Protein AF-A0A533X9R2-F1 (afdb_monomer_lite)

Secondary structure (DSSP, 8-state):
--HHHHHHHHHHHHHHHHHHH-S-SHHHHHHHHHS---HHHHHHHHHHHHHHHHTHHHHHHHHHHH-TT--GGGS-HHHHHH-

Radius of gyration: 13.74 Å; chains: 1; bounding box: 33×19×39 Å

Foldseek 3Di:
DPQPVVLLVLLLVVQLVCVVVPDDDPVVVVSCVVPPDDPVSVVSSCVVNVVCVVCVVVLLVVVCVVDPPDRPVPDPSSRSSVD

Sequence (83 aa):
MGNRRQSRERALQILFQWDIHGKAGEWLEDFWIQHPLSAEVRLFVERLVDGVIAHRAELDELIGAHATNWKISRMPIVDRNII

Structure (mmCIF, N/CA/C/O backbone):
data_AF-A0A533X9R2-F1
#
_entry.id   AF-A0A533X9R2-F1
#
loop_
_atom_site.group_PDB
_atom_site.id
_atom_site.type_symbol
_atom_site.label_atom_id
_atom_site.label_alt_id
_atom_site.label_comp_id
_atom_site.label_asym_id
_atom_site.label_entity_id
_atom_site.label_seq_id
_atom_site.pdbx_PDB_ins_code
_atom_site.Cartn_x
_atom_site.Cartn_y
_atom_site.Cartn_z
_atom_site.occupancy
_atom_site.B_iso_or_equiv
_atom_site.auth_seq_id
_atom_site.auth_comp_id
_atom_site.auth_asym_id
_atom_site.auth_atom_id
_atom_site.pdbx_PDB_model_num
ATOM 1 N N . MET A 1 1 ? 22.971 -1.504 -3.270 1.00 43.88 1 MET A N 1
ATOM 2 C CA . MET A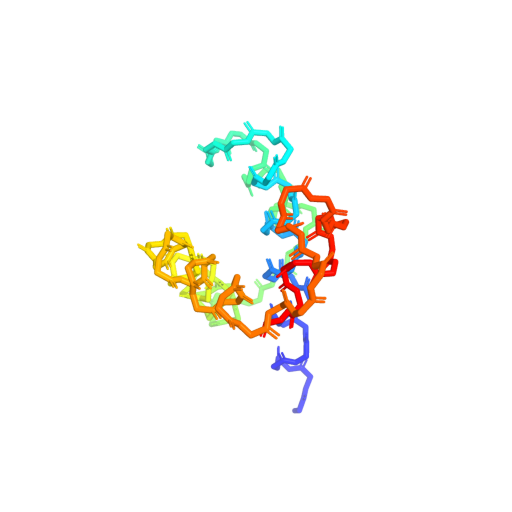 1 1 ? 22.252 -1.140 -2.022 1.00 43.88 1 MET A CA 1
ATOM 3 C C . MET A 1 1 ? 21.057 -0.184 -2.200 1.00 43.88 1 MET A C 1
ATOM 5 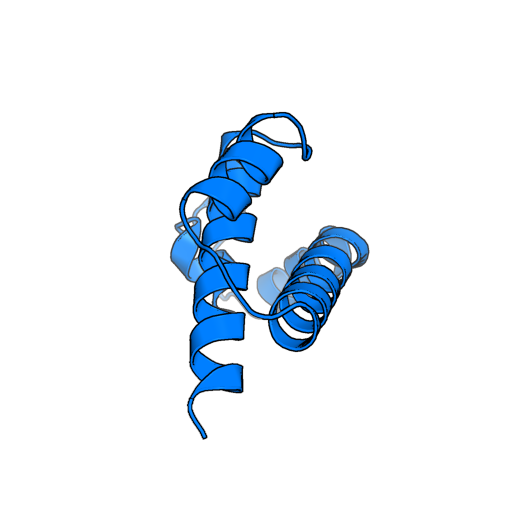O O . MET A 1 1 ? 20.280 -0.085 -1.261 1.00 43.88 1 MET A O 1
ATOM 9 N N . GLY A 1 2 ? 20.846 0.478 -3.353 1.00 55.78 2 GLY A N 1
ATOM 10 C CA . GLY A 1 2 ? 19.736 1.440 -3.544 1.00 55.78 2 GLY A CA 1
ATOM 11 C C . GLY A 1 2 ? 18.338 0.853 -3.829 1.00 55.78 2 GLY A C 1
ATOM 12 O O . GLY A 1 2 ? 17.346 1.522 -3.562 1.00 55.78 2 GLY A O 1
ATOM 13 N N . ASN A 1 3 ? 18.238 -0.403 -4.291 1.00 75.50 3 ASN A N 1
ATOM 14 C CA . ASN A 1 3 ? 16.968 -0.970 -4.778 1.00 75.50 3 ASN A CA 1
ATOM 15 C C . ASN A 1 3 ? 15.893 -1.153 -3.704 1.00 75.50 3 ASN A C 1
ATOM 17 O O . ASN A 1 3 ? 14.757 -0.749 -3.901 1.00 75.50 3 ASN A O 1
ATOM 21 N N . ARG A 1 4 ? 16.227 -1.730 -2.542 1.00 84.19 4 ARG A N 1
ATOM 22 C CA . ARG A 1 4 ? 15.199 -2.112 -1.553 1.00 84.19 4 ARG A CA 1
ATOM 23 C C . ARG A 1 4 ? 14.499 -0.920 -0.906 1.00 84.19 4 ARG A C 1
ATOM 25 O O . ARG A 1 4 ? 13.318 -1.017 -0.588 1.00 84.19 4 ARG A O 1
ATOM 32 N N . ARG A 1 5 ? 15.224 0.180 -0.679 1.00 89.12 5 ARG A N 1
ATOM 33 C CA . ARG A 1 5 ? 14.642 1.411 -0.127 1.00 89.12 5 ARG A CA 1
ATOM 34 C C . ARG A 1 5 ? 13.696 2.042 -1.142 1.00 89.12 5 ARG A C 1
ATOM 36 O O . ARG A 1 5 ? 12.550 2.301 -0.802 1.00 89.12 5 ARG A O 1
ATOM 43 N N . GLN A 1 6 ? 14.162 2.204 -2.381 1.00 90.12 6 GLN A N 1
ATOM 44 C CA . GLN A 1 6 ? 13.363 2.774 -3.461 1.00 90.12 6 GLN A CA 1
ATOM 45 C C . GLN A 1 6 ? 12.109 1.938 -3.740 1.00 90.12 6 GLN A C 1
ATOM 47 O O . GLN A 1 6 ? 11.028 2.499 -3.877 1.00 90.12 6 GLN A O 1
ATOM 52 N N . SER A 1 7 ? 12.217 0.605 -3.745 1.00 90.00 7 SER A N 1
ATOM 53 C CA . SER A 1 7 ? 11.048 -0.259 -3.917 1.00 90.00 7 SER A CA 1
ATOM 54 C C . SER A 1 7 ? 10.003 -0.061 -2.822 1.00 90.00 7 SER A C 1
ATOM 56 O O . SER A 1 7 ? 8.821 0.052 -3.120 1.00 90.00 7 SER A O 1
ATOM 58 N N . ARG A 1 8 ? 10.414 -0.001 -1.550 1.00 91.69 8 ARG A N 1
ATOM 59 C CA . ARG A 1 8 ? 9.467 0.200 -0.441 1.00 91.69 8 ARG A CA 1
ATOM 60 C C . ARG A 1 8 ? 8.799 1.568 -0.497 1.00 91.69 8 ARG A C 1
ATOM 62 O O . ARG A 1 8 ? 7.601 1.661 -0.276 1.00 91.69 8 ARG A O 1
ATOM 69 N N . GLU A 1 9 ? 9.556 2.604 -0.845 1.00 93.44 9 GLU A N 1
ATOM 70 C CA . GLU A 1 9 ? 9.012 3.951 -1.029 1.00 93.44 9 GLU A CA 1
ATOM 71 C C . GLU A 1 9 ? 7.970 3.991 -2.158 1.00 93.44 9 GLU A C 1
ATOM 73 O O . GLU A 1 9 ? 6.898 4.566 -1.993 1.00 93.44 9 GLU A O 1
ATOM 78 N N . ARG A 1 10 ? 8.240 3.316 -3.283 1.00 94.44 10 ARG A N 1
ATOM 79 C CA . ARG A 1 10 ? 7.298 3.216 -4.408 1.00 94.44 10 ARG A CA 1
ATOM 80 C C . ARG A 1 10 ? 6.066 2.383 -4.062 1.00 94.44 10 ARG A C 1
ATOM 82 O O . ARG A 1 10 ? 4.963 2.793 -4.399 1.00 94.44 10 ARG A O 1
ATOM 89 N N . ALA A 1 11 ? 6.234 1.275 -3.342 1.00 94.69 11 ALA A N 1
ATOM 90 C CA . ALA A 1 11 ? 5.113 0.475 -2.853 1.00 94.69 11 ALA A CA 1
ATOM 91 C C . ALA A 1 11 ? 4.191 1.305 -1.945 1.00 94.69 11 ALA A C 1
ATOM 93 O O . ALA A 1 11 ? 2.981 1.304 -2.148 1.00 94.69 11 ALA A O 1
ATOM 94 N N . LEU A 1 12 ? 4.758 2.087 -1.019 1.00 94.56 12 LEU A N 1
ATOM 95 C CA . LEU A 1 12 ? 3.995 2.986 -0.150 1.00 94.56 12 LEU A CA 1
ATOM 96 C C . LEU A 1 12 ? 3.205 4.034 -0.951 1.00 94.56 12 LEU A C 1
ATOM 98 O O . LEU A 1 12 ? 2.032 4.267 -0.674 1.00 94.56 12 LEU A O 1
ATOM 102 N N . GLN A 1 13 ? 3.824 4.642 -1.967 1.00 94.56 13 GLN A N 1
ATOM 103 C CA . GLN A 1 13 ? 3.156 5.618 -2.838 1.00 94.56 13 GLN A CA 1
ATOM 104 C C . GLN A 1 13 ? 2.000 5.007 -3.640 1.00 94.56 13 GLN A C 1
ATOM 106 O O . GLN A 1 13 ? 0.972 5.660 -3.823 1.00 94.56 13 GLN A O 1
ATOM 111 N N . ILE A 1 14 ? 2.156 3.768 -4.112 1.00 94.81 14 ILE A N 1
ATOM 112 C CA . ILE A 1 14 ? 1.098 3.051 -4.834 1.00 94.81 14 ILE A CA 1
ATOM 113 C C . ILE A 1 14 ? -0.040 2.679 -3.881 1.00 94.81 14 ILE A C 1
ATOM 115 O O . ILE A 1 14 ? -1.194 2.921 -4.215 1.00 94.81 14 ILE A O 1
ATOM 119 N N . LEU A 1 15 ? 0.259 2.150 -2.691 1.00 94.06 15 LEU A N 1
ATOM 120 C CA . LEU A 1 15 ? -0.757 1.796 -1.691 1.00 94.06 15 LEU A CA 1
ATOM 121 C C . LEU A 1 15 ? -1.550 3.021 -1.218 1.00 94.06 15 LEU A C 1
ATOM 123 O O . LEU A 1 15 ? -2.770 2.960 -1.088 1.00 94.06 15 LEU A O 1
ATOM 127 N N . PHE A 1 16 ? -0.876 4.161 -1.051 1.00 92.88 16 PHE A N 1
ATOM 128 C CA . PHE A 1 16 ? -1.531 5.432 -0.758 1.00 92.88 16 PHE A CA 1
ATOM 129 C C . PHE A 1 16 ? -2.503 5.854 -1.869 1.00 92.88 16 PHE A C 1
ATOM 131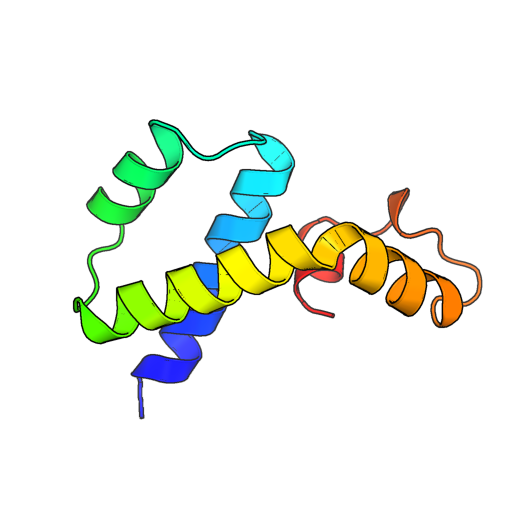 O O . PHE A 1 16 ? -3.639 6.228 -1.587 1.00 92.88 16 PHE A O 1
ATOM 138 N N . GLN A 1 17 ? -2.084 5.776 -3.134 1.00 92.31 17 GLN A N 1
ATOM 139 C CA . GLN A 1 17 ? -2.964 6.096 -4.261 1.00 92.31 17 GLN A CA 1
ATOM 140 C C . GLN A 1 17 ? -4.110 5.096 -4.399 1.00 92.31 17 GLN A C 1
ATOM 142 O O . GLN A 1 17 ? -5.239 5.507 -4.649 1.00 92.31 17 GLN A O 1
ATOM 147 N N . TRP A 1 18 ? -3.854 3.811 -4.165 1.00 92.75 18 TRP A N 1
ATOM 148 C CA . TRP A 1 18 ? -4.882 2.775 -4.136 1.00 92.75 18 TRP A CA 1
ATOM 149 C C . TRP A 1 18 ? -5.951 3.074 -3.081 1.00 92.75 18 TRP A C 1
ATOM 151 O O . TRP A 1 18 ? -7.139 2.876 -3.312 1.00 92.75 18 TRP A O 1
ATOM 161 N N . ASP A 1 19 ? -5.557 3.603 -1.927 1.00 89.00 19 ASP A N 1
ATOM 162 C CA . ASP A 1 19 ? -6.500 3.996 -0.881 1.00 89.00 19 ASP A CA 1
ATOM 163 C C . ASP A 1 19 ? -7.381 5.192 -1.246 1.00 89.00 19 ASP A C 1
ATOM 165 O O . ASP A 1 19 ? -8.486 5.317 -0.717 1.00 89.00 19 ASP A O 1
ATOM 169 N N . ILE A 1 20 ? -6.908 6.059 -2.141 1.00 89.94 20 ILE A N 1
ATOM 170 C CA . ILE A 1 20 ? -7.646 7.238 -2.610 1.00 89.94 20 ILE A CA 1
ATOM 171 C C . ILE A 1 20 ? -8.521 6.897 -3.819 1.00 89.94 20 ILE A C 1
ATOM 173 O O . ILE A 1 20 ? -9.694 7.263 -3.861 1.00 89.94 20 ILE A O 1
ATOM 177 N N . HIS A 1 21 ? -7.946 6.218 -4.810 1.00 88.69 21 HIS A N 1
ATOM 178 C CA . HIS A 1 21 ? -8.563 5.963 -6.112 1.00 88.69 21 HIS A CA 1
ATOM 179 C C . HIS A 1 21 ? -9.262 4.600 -6.192 1.00 88.69 21 HIS A C 1
ATOM 181 O O . HIS A 1 21 ? -10.115 4.389 -7.054 1.00 88.69 21 HIS A O 1
ATOM 187 N N . GLY A 1 22 ? -8.935 3.670 -5.295 1.00 86.19 22 GLY A N 1
ATOM 188 C CA . GLY A 1 22 ? -9.403 2.292 -5.336 1.00 86.19 22 GLY A CA 1
ATOM 189 C C . GLY A 1 22 ? -8.558 1.429 -6.272 1.00 86.19 22 GLY A C 1
ATOM 190 O O . GLY A 1 22 ? -7.333 1.409 -6.199 1.00 86.19 22 GLY A O 1
ATOM 191 N N . LYS A 1 23 ? -9.226 0.655 -7.133 1.00 84.50 23 LYS A N 1
ATOM 192 C CA . LYS A 1 23 ? -8.574 -0.353 -7.981 1.00 84.50 23 LYS A CA 1
ATOM 193 C C . LYS A 1 23 ? -7.563 0.268 -8.950 1.00 84.50 23 LYS A C 1
ATOM 195 O O . LYS A 1 23 ? -7.750 1.389 -9.425 1.00 84.50 23 LYS A O 1
ATOM 200 N N . ALA A 1 24 ? -6.533 -0.507 -9.288 1.00 83.56 24 ALA A N 1
ATOM 201 C CA . ALA A 1 24 ? -5.617 -0.173 -10.373 1.00 83.56 24 ALA A CA 1
ATOM 202 C C . ALA A 1 24 ? -6.367 0.079 -11.690 1.00 83.56 24 ALA A C 1
ATOM 204 O O . ALA A 1 24 ? -7.325 -0.620 -12.027 1.00 83.56 24 ALA A O 1
ATOM 205 N N . GLY A 1 25 ? -5.887 1.082 -12.417 1.00 87.31 25 GLY A N 1
ATOM 206 C CA . GLY A 1 25 ? -6.356 1.512 -13.729 1.00 87.31 25 GLY A CA 1
ATOM 207 C C . GLY A 1 25 ? -5.331 2.479 -14.324 1.00 87.31 25 GLY A C 1
ATOM 208 O O . GLY A 1 25 ? -4.147 2.372 -14.004 1.00 87.31 25 GLY A O 1
ATOM 209 N N . GLU A 1 26 ? -5.790 3.460 -15.101 1.00 89.75 26 GLU A N 1
ATOM 210 C CA . GLU A 1 26 ? -4.929 4.428 -15.808 1.00 89.75 26 GLU A CA 1
ATOM 211 C C . GLU A 1 26 ? -3.918 5.129 -14.881 1.00 89.75 26 GLU A C 1
ATOM 213 O O . GLU A 1 26 ? -2.752 5.285 -15.229 1.00 89.75 26 GLU A O 1
ATOM 218 N N . TRP A 1 27 ? -4.314 5.448 -13.643 1.00 92.25 27 TRP A N 1
ATOM 219 C CA . TRP A 1 27 ? -3.433 6.109 -12.674 1.00 92.25 27 TRP A CA 1
ATOM 220 C C . TRP A 1 27 ? -2.175 5.294 -12.327 1.00 92.25 27 TRP A C 1
ATOM 222 O O . TRP A 1 27 ? -1.126 5.872 -12.043 1.00 92.25 27 TRP A O 1
ATOM 232 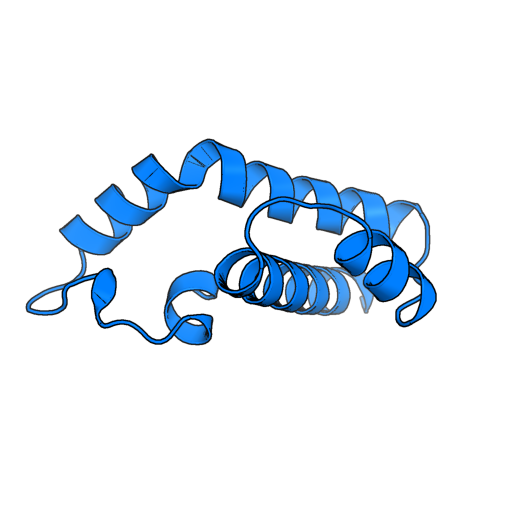N N . LEU A 1 28 ? -2.253 3.957 -12.344 1.00 92.62 28 LEU A N 1
ATOM 233 C CA . LEU A 1 28 ? -1.098 3.103 -12.059 1.00 92.62 28 LEU A CA 1
ATOM 234 C C . LEU A 1 28 ? -0.138 3.086 -13.253 1.00 92.62 28 LEU A C 1
ATOM 236 O O . LEU A 1 28 ? 1.079 3.082 -13.067 1.00 92.62 28 LEU A O 1
ATOM 240 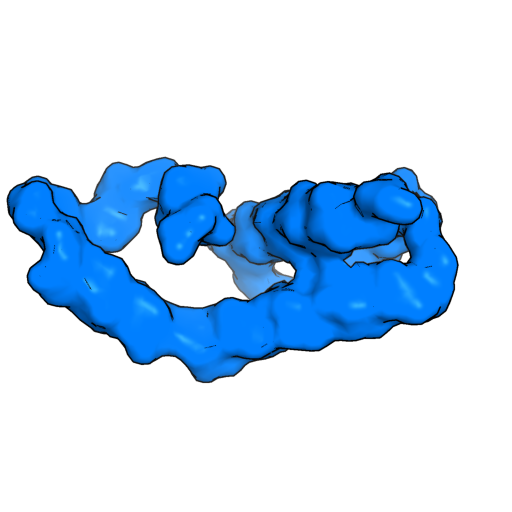N N . GLU A 1 29 ? -0.671 3.099 -14.473 1.00 91.94 29 GLU A N 1
ATOM 241 C CA . GLU A 1 29 ? 0.131 3.208 -15.693 1.00 91.94 29 GLU A CA 1
ATOM 242 C C . GLU A 1 29 ? 0.844 4.563 -15.749 1.00 91.94 29 GLU A C 1
ATOM 244 O O . GLU A 1 29 ? 2.069 4.605 -15.904 1.00 91.94 29 GLU A O 1
ATOM 249 N N . ASP A 1 30 ? 0.117 5.652 -15.491 1.00 93.25 30 ASP A N 1
ATOM 250 C CA . ASP A 1 30 ? 0.668 7.005 -15.382 1.00 93.25 30 ASP A CA 1
ATOM 251 C C . ASP A 1 30 ? 1.740 7.103 -14.292 1.00 93.25 30 ASP A C 1
ATOM 253 O O . ASP A 1 30 ? 2.781 7.741 -14.485 1.00 93.25 30 ASP A O 1
ATOM 257 N N . PHE A 1 31 ? 1.530 6.437 -13.153 1.00 93.69 31 PHE A N 1
ATOM 258 C CA . PHE A 1 31 ? 2.517 6.383 -12.079 1.00 93.69 31 PHE A CA 1
ATOM 259 C C . PHE A 1 31 ? 3.836 5.763 -12.552 1.00 93.69 31 PHE A C 1
ATOM 261 O O . PHE A 1 31 ? 4.905 6.310 -12.261 1.00 93.69 31 PHE A O 1
ATOM 268 N N . TRP A 1 32 ? 3.777 4.655 -13.297 1.00 93.50 32 TRP A N 1
ATOM 269 C CA . TRP A 1 32 ? 4.966 3.990 -13.833 1.00 93.50 32 TRP A CA 1
ATOM 270 C C . TRP A 1 32 ? 5.672 4.804 -14.915 1.00 93.50 32 TRP A C 1
ATOM 272 O O . TRP A 1 32 ? 6.902 4.774 -14.979 1.00 93.50 32 TRP A O 1
ATOM 282 N N . ILE A 1 33 ? 4.921 5.552 -15.728 1.00 93.75 33 ILE A N 1
ATOM 283 C CA . ILE A 1 33 ? 5.484 6.483 -16.717 1.00 93.75 33 ILE A CA 1
ATOM 284 C C . ILE A 1 33 ? 6.266 7.600 -16.011 1.00 93.75 33 ILE A C 1
ATOM 286 O O . ILE A 1 33 ? 7.378 7.933 -16.419 1.00 93.75 33 ILE A O 1
ATOM 290 N N . GLN A 1 34 ? 5.719 8.150 -14.924 1.00 92.62 34 GLN A N 1
ATOM 291 C CA . GLN A 1 34 ? 6.355 9.223 -14.150 1.00 92.62 34 GLN A CA 1
ATOM 292 C C . GLN A 1 34 ? 7.540 8.742 -13.297 1.00 92.62 34 GLN A C 1
ATOM 294 O O . GLN A 1 34 ? 8.449 9.519 -13.000 1.00 92.62 34 GLN A O 1
ATOM 299 N N . HIS A 1 35 ? 7.555 7.465 -12.908 1.00 91.38 35 HIS A N 1
ATOM 300 C CA . HIS A 1 35 ? 8.560 6.889 -12.013 1.00 91.38 35 HIS A CA 1
ATOM 301 C C . HIS A 1 35 ? 9.235 5.660 -12.638 1.00 91.38 35 HIS A C 1
ATOM 303 O O . HIS A 1 35 ? 9.027 4.536 -12.166 1.00 91.38 35 HIS A O 1
ATOM 309 N N . PRO A 1 36 ? 10.078 5.848 -13.669 1.00 89.06 36 PRO A N 1
ATOM 310 C CA . PRO A 1 36 ? 10.742 4.738 -14.336 1.00 89.06 36 PRO A CA 1
ATOM 311 C C . PRO A 1 36 ? 11.696 4.007 -13.383 1.00 89.06 36 PRO A C 1
ATOM 313 O O . PRO A 1 36 ? 12.511 4.615 -12.685 1.00 89.06 36 PRO A O 1
ATOM 316 N N . LEU A 1 37 ? 11.604 2.679 -13.376 1.00 88.75 37 LEU A N 1
ATOM 317 C CA . LEU A 1 37 ? 12.449 1.765 -12.606 1.00 88.75 37 LEU A CA 1
ATOM 318 C C . LEU A 1 37 ? 12.914 0.619 -13.508 1.00 88.75 37 LEU A C 1
ATOM 320 O O . LEU A 1 37 ? 12.316 0.355 -14.552 1.00 88.75 37 LEU A O 1
ATOM 324 N N . SER A 1 38 ? 13.958 -0.102 -13.095 1.00 90.81 38 SER A N 1
ATOM 325 C CA . SER A 1 38 ? 14.309 -1.353 -13.770 1.00 90.81 38 SER A CA 1
ATOM 326 C C . SER A 1 38 ? 13.209 -2.402 -13.573 1.00 90.81 38 SER A C 1
ATOM 328 O O . SER A 1 38 ? 12.507 -2.406 -12.558 1.00 90.81 38 SER A O 1
ATOM 330 N N . ALA A 1 39 ? 13.078 -3.322 -14.531 1.00 89.38 39 ALA A N 1
ATOM 331 C CA . ALA A 1 39 ? 12.046 -4.359 -14.497 1.00 89.38 39 ALA A CA 1
ATOM 332 C C . ALA A 1 39 ? 12.092 -5.198 -13.207 1.00 89.38 39 ALA A C 1
ATOM 334 O O . ALA A 1 39 ? 11.057 -5.461 -12.605 1.00 89.38 39 ALA A O 1
ATOM 335 N N . GLU A 1 40 ? 13.289 -5.552 -12.729 1.00 89.50 40 GLU A N 1
ATOM 336 C CA . GLU A 1 40 ? 13.473 -6.301 -11.478 1.00 89.50 40 GLU A CA 1
ATOM 337 C C . GLU A 1 40 ? 12.902 -5.553 -10.261 1.00 89.50 40 GLU A C 1
ATOM 339 O O . GLU A 1 40 ? 12.227 -6.138 -9.413 1.00 89.50 40 GLU A O 1
ATOM 344 N N . VAL A 1 41 ? 13.144 -4.242 -10.184 1.00 90.31 41 VAL A N 1
ATOM 345 C CA . VAL A 1 41 ? 12.663 -3.394 -9.086 1.00 90.31 41 VAL A CA 1
ATOM 346 C C . VAL A 1 41 ? 11.158 -3.261 -9.140 1.00 90.31 41 VAL A C 1
ATOM 348 O O . VAL A 1 41 ? 10.507 -3.387 -8.106 1.00 90.31 41 VAL A O 1
ATOM 351 N N . ARG A 1 42 ? 10.612 -3.031 -10.336 1.00 92.75 42 ARG A N 1
ATOM 352 C CA . ARG A 1 42 ? 9.172 -2.927 -10.556 1.00 92.75 42 ARG A CA 1
ATOM 353 C C . ARG A 1 42 ? 8.453 -4.209 -10.144 1.00 92.75 42 ARG A C 1
ATOM 355 O O . ARG A 1 42 ? 7.528 -4.127 -9.347 1.00 92.75 42 ARG A O 1
ATOM 362 N N . LEU A 1 43 ? 8.943 -5.374 -10.569 1.00 92.00 43 LEU A N 1
ATOM 363 C CA . LEU A 1 43 ? 8.385 -6.670 -10.165 1.00 92.00 43 LEU A CA 1
ATOM 364 C C . LEU A 1 43 ? 8.390 -6.853 -8.645 1.00 92.00 43 LEU A C 1
ATOM 366 O O . LEU A 1 43 ? 7.453 -7.401 -8.070 1.00 92.00 43 LEU A O 1
ATOM 370 N N . PHE A 1 44 ? 9.444 -6.396 -7.968 1.00 92.75 44 PHE A N 1
ATOM 371 C CA . PHE A 1 44 ? 9.493 -6.456 -6.511 1.00 92.75 44 PHE A CA 1
ATOM 372 C C . PHE A 1 44 ? 8.482 -5.504 -5.850 1.00 92.75 44 PHE A C 1
ATOM 374 O O . PHE A 1 44 ? 7.875 -5.877 -4.849 1.00 92.75 44 PHE A O 1
ATOM 381 N N . VAL A 1 45 ? 8.273 -4.306 -6.406 1.00 94.88 45 VAL A N 1
ATOM 382 C CA . VAL A 1 45 ? 7.244 -3.360 -5.936 1.00 94.88 45 VAL A CA 1
ATOM 383 C C . VAL A 1 45 ? 5.844 -3.936 -6.127 1.00 94.88 45 VAL A C 1
ATOM 385 O O . VAL A 1 45 ? 5.074 -3.947 -5.173 1.00 94.88 45 VAL A O 1
ATOM 388 N N . GLU A 1 46 ? 5.539 -4.448 -7.320 1.00 94.19 46 GLU A N 1
ATOM 389 C CA . GLU A 1 46 ? 4.243 -5.058 -7.646 1.00 94.19 46 GLU A CA 1
ATOM 390 C C . GLU A 1 46 ? 3.942 -6.217 -6.691 1.00 94.19 46 GLU A C 1
ATOM 392 O O . GLU A 1 46 ? 2.901 -6.221 -6.047 1.00 94.19 46 GLU A O 1
ATOM 397 N N . ARG A 1 47 ? 4.914 -7.107 -6.444 1.00 94.75 47 ARG A N 1
ATOM 398 C CA . ARG A 1 47 ? 4.762 -8.191 -5.458 1.00 94.75 47 ARG A CA 1
ATOM 399 C C . ARG A 1 47 ? 4.444 -7.708 -4.041 1.00 94.75 47 ARG A C 1
ATOM 401 O O . ARG A 1 47 ? 3.710 -8.392 -3.332 1.00 94.75 47 ARG A O 1
ATOM 408 N N . LEU A 1 48 ? 5.028 -6.592 -3.596 1.00 94.00 48 LEU A N 1
ATOM 409 C CA . LEU A 1 48 ? 4.723 -6.024 -2.278 1.00 94.00 48 LEU A CA 1
ATOM 410 C C . LEU A 1 48 ? 3.30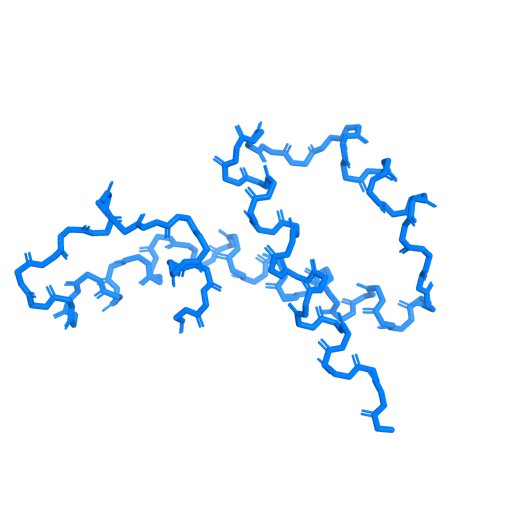1 -5.464 -2.239 1.00 94.00 48 LEU A C 1
ATOM 412 O O . LEU A 1 48 ? 2.560 -5.754 -1.304 1.00 94.00 48 LEU A O 1
ATOM 416 N N . VAL A 1 49 ? 2.931 -4.685 -3.254 1.00 94.62 49 VAL A N 1
ATOM 417 C CA . VAL A 1 49 ? 1.609 -4.060 -3.364 1.00 94.62 49 VAL A CA 1
ATOM 418 C C . VAL A 1 49 ? 0.515 -5.125 -3.449 1.00 94.62 49 VAL A C 1
ATOM 420 O O . VAL A 1 49 ? -0.429 -5.086 -2.662 1.00 94.62 49 VAL A O 1
ATOM 423 N N . ASP A 1 50 ? 0.678 -6.115 -4.326 1.00 94.69 50 ASP A N 1
ATOM 424 C CA . ASP A 1 50 ? -0.280 -7.207 -4.510 1.00 94.69 50 ASP A CA 1
ATOM 425 C C . ASP A 1 50 ? -0.448 -8.029 -3.232 1.00 94.69 50 ASP A C 1
ATOM 427 O O . ASP A 1 50 ? -1.570 -8.361 -2.855 1.00 94.69 50 ASP A O 1
ATOM 431 N N . GLY A 1 51 ? 0.653 -8.315 -2.527 1.00 95.56 51 GLY A N 1
ATOM 432 C CA . GLY A 1 51 ? 0.611 -9.007 -1.241 1.00 95.56 51 GLY A CA 1
ATOM 433 C C . GLY A 1 51 ? -0.187 -8.231 -0.192 1.00 95.56 51 GLY A C 1
ATOM 434 O O . GLY A 1 51 ? -1.062 -8.797 0.458 1.00 95.56 51 GLY A O 1
ATOM 435 N N . VAL A 1 52 ? 0.056 -6.924 -0.060 1.00 94.31 52 VAL A N 1
ATOM 436 C CA . VAL A 1 52 ? -0.691 -6.080 0.887 1.00 94.31 52 VAL A CA 1
ATOM 437 C C . VAL A 1 52 ? -2.173 -6.016 0.521 1.00 94.31 52 VAL A C 1
ATOM 439 O O . VAL A 1 52 ? -3.019 -6.152 1.399 1.00 94.31 52 VAL A O 1
ATOM 442 N N . ILE A 1 53 ? -2.511 -5.855 -0.761 1.00 92.94 53 ILE A N 1
ATOM 443 C CA . ILE A 1 53 ? -3.908 -5.797 -1.213 1.00 92.94 53 ILE A CA 1
ATOM 444 C C . ILE A 1 53 ? -4.619 -7.133 -0.968 1.00 92.94 53 ILE A C 1
ATOM 446 O O . ILE A 1 53 ? -5.744 -7.138 -0.467 1.00 92.94 53 ILE A O 1
ATOM 450 N N . ALA A 1 54 ? -3.971 -8.256 -1.288 1.00 95.12 54 ALA A N 1
ATOM 451 C CA . ALA A 1 54 ? -4.537 -9.593 -1.119 1.00 95.12 54 ALA A CA 1
ATOM 452 C C . ALA A 1 54 ? -4.804 -9.937 0.355 1.00 95.12 54 ALA A C 1
ATOM 454 O O . ALA A 1 54 ? -5.833 -10.534 0.667 1.00 95.12 54 ALA A O 1
ATOM 455 N N . HIS A 1 55 ? -3.913 -9.521 1.256 1.00 95.12 55 HIS A N 1
ATOM 456 C CA . HIS A 1 55 ? -4.006 -9.800 2.692 1.00 95.12 55 HIS A CA 1
ATOM 457 C C . HIS A 1 55 ? -4.596 -8.644 3.502 1.00 95.12 55 HIS A C 1
ATOM 459 O O . HIS A 1 55 ? -4.567 -8.667 4.728 1.00 95.12 55 HIS A O 1
ATOM 465 N N . ARG A 1 56 ? -5.159 -7.624 2.848 1.00 91.38 56 ARG A N 1
ATOM 466 C CA . ARG A 1 56 ? -5.537 -6.378 3.516 1.00 91.38 56 ARG A CA 1
ATOM 467 C C . ARG A 1 56 ? -6.486 -6.563 4.695 1.00 91.38 56 ARG A C 1
ATOM 469 O O . ARG A 1 56 ? -6.280 -5.947 5.729 1.00 91.38 56 ARG A O 1
ATOM 476 N N . ALA A 1 57 ? -7.518 -7.390 4.541 1.00 91.75 57 ALA A N 1
ATOM 477 C CA . ALA A 1 57 ? -8.494 -7.612 5.607 1.00 91.75 57 ALA A CA 1
ATOM 478 C C . ALA A 1 57 ? -7.855 -8.276 6.840 1.00 91.75 57 ALA A C 1
ATOM 480 O O . ALA A 1 57 ? -8.133 -7.869 7.961 1.00 91.75 57 ALA A O 1
ATOM 481 N N . GLU A 1 58 ? -6.967 -9.249 6.619 1.00 94.88 58 GLU A N 1
ATOM 482 C CA . GLU A 1 58 ? -6.207 -9.936 7.670 1.00 94.88 58 GLU A CA 1
ATOM 483 C C . GLU A 1 58 ? -5.212 -8.983 8.352 1.00 94.88 58 GLU A C 1
ATOM 485 O O . GLU A 1 58 ? -5.123 -8.948 9.578 1.00 94.88 58 GLU A O 1
ATOM 490 N N . LEU A 1 59 ? -4.506 -8.161 7.566 1.00 92.81 59 LEU A N 1
ATOM 491 C CA . LEU A 1 59 ? -3.592 -7.137 8.075 1.00 92.81 59 LEU A CA 1
ATOM 492 C C . LEU A 1 59 ? -4.337 -6.088 8.908 1.00 92.81 59 LEU A C 1
ATOM 494 O O . LEU A 1 59 ? -3.910 -5.781 10.018 1.00 92.81 59 LEU A O 1
ATOM 498 N N . ASP A 1 60 ? -5.470 -5.580 8.419 1.00 90.81 60 ASP A N 1
ATOM 499 C CA . ASP A 1 60 ? -6.309 -4.631 9.155 1.00 90.81 60 ASP A CA 1
ATOM 500 C C . ASP A 1 60 ? -6.864 -5.271 10.449 1.00 90.81 60 ASP A C 1
ATOM 502 O O . ASP A 1 60 ? -6.920 -4.629 11.498 1.00 90.81 60 ASP A O 1
ATOM 506 N N . GLU A 1 61 ? -7.237 -6.550 10.443 1.00 91.69 61 GLU A N 1
ATOM 507 C CA . GLU A 1 61 ? -7.662 -7.236 11.670 1.00 91.69 61 GLU A CA 1
ATOM 508 C C . GLU A 1 61 ? -6.519 -7.334 12.692 1.00 91.69 61 GLU A C 1
ATOM 510 O O . GLU A 1 61 ? -6.694 -6.983 13.863 1.00 91.69 61 GLU A O 1
ATOM 515 N N . LEU A 1 62 ? -5.328 -7.735 12.243 1.00 92.44 62 LEU A N 1
ATOM 516 C CA . LEU A 1 62 ? -4.152 -7.897 13.094 1.00 92.44 62 LEU A CA 1
ATOM 517 C C . LEU A 1 62 ? -3.662 -6.557 13.660 1.00 92.44 62 LEU A C 1
ATOM 519 O O . LEU A 1 62 ? -3.415 -6.441 14.862 1.00 92.44 62 LEU A O 1
ATOM 523 N N . ILE A 1 63 ? -3.588 -5.515 12.830 1.00 90.88 63 ILE A N 1
ATOM 524 C CA . ILE A 1 63 ? -3.257 -4.154 13.271 1.00 90.88 63 ILE A CA 1
ATOM 525 C C . ILE A 1 63 ? -4.302 -3.674 14.287 1.00 90.88 63 ILE A C 1
ATOM 527 O O . ILE A 1 63 ? -3.947 -3.109 15.323 1.00 90.88 63 ILE A O 1
ATOM 531 N N . GLY A 1 64 ? -5.587 -3.940 14.036 1.00 89.50 64 GLY A N 1
ATOM 532 C CA . GLY A 1 64 ? -6.686 -3.556 14.917 1.00 89.50 64 GLY A CA 1
ATOM 533 C C . GLY A 1 64 ? -6.622 -4.241 16.282 1.00 89.50 64 GLY A C 1
ATOM 534 O O . GLY A 1 64 ? -6.872 -3.592 17.297 1.00 89.50 64 GLY A O 1
ATOM 535 N N . ALA A 1 65 ? -6.229 -5.517 16.322 1.00 90.31 65 ALA A N 1
ATOM 536 C CA . ALA A 1 65 ? -6.052 -6.278 17.558 1.00 90.31 65 ALA A CA 1
ATOM 537 C C . ALA A 1 65 ? -4.938 -5.709 18.457 1.00 90.31 65 ALA A C 1
ATOM 539 O O . ALA A 1 65 ? -5.015 -5.812 19.682 1.00 90.31 65 ALA A O 1
ATOM 540 N N . HIS A 1 66 ? -3.922 -5.080 17.861 1.00 90.06 66 HIS A N 1
ATOM 541 C CA . HIS A 1 66 ? -2.802 -4.473 18.586 1.00 90.06 66 HIS A CA 1
ATOM 542 C C . HIS A 1 66 ? -2.958 -2.957 18.816 1.00 90.06 66 HIS A C 1
ATOM 544 O O . HIS A 1 66 ? -2.279 -2.385 19.675 1.00 90.06 66 HIS A O 1
ATOM 550 N N . ALA A 1 67 ? -3.876 -2.294 18.110 1.00 87.00 67 ALA A N 1
ATOM 551 C CA . ALA A 1 67 ? -4.141 -0.866 18.240 1.00 87.00 67 ALA A CA 1
ATOM 552 C C . ALA A 1 67 ? -5.017 -0.555 19.471 1.00 87.00 67 ALA A C 1
ATOM 554 O O . ALA A 1 67 ? -6.245 -0.477 19.411 1.00 87.00 67 ALA A O 1
ATOM 555 N N . THR A 1 68 ? -4.379 -0.322 20.620 1.00 81.00 68 THR A N 1
ATOM 556 C CA . THR A 1 68 ? -5.093 0.051 21.855 1.00 81.00 68 THR A CA 1
ATOM 557 C C . THR A 1 68 ? -5.733 1.437 21.704 1.00 81.00 68 THR A C 1
ATOM 559 O O . THR A 1 68 ? -5.045 2.416 21.425 1.00 81.00 68 THR A O 1
ATOM 562 N N . ASN A 1 69 ? -7.053 1.541 21.905 1.00 79.81 69 ASN A N 1
ATOM 563 C CA . ASN A 1 69 ? -7.843 2.782 21.789 1.00 79.81 69 ASN A CA 1
ATOM 564 C C . ASN A 1 69 ? -7.857 3.472 20.408 1.00 79.81 69 ASN A C 1
ATOM 566 O O . ASN A 1 69 ? -8.430 4.560 20.287 1.00 79.81 69 ASN A O 1
ATOM 570 N N . TRP A 1 70 ? -7.323 2.856 19.347 1.00 80.12 70 TRP A N 1
ATOM 571 C CA . TRP A 1 70 ? -7.315 3.453 18.008 1.00 80.12 70 TRP A CA 1
ATOM 572 C C . TRP A 1 70 ? -7.981 2.540 16.980 1.00 80.12 70 TRP A C 1
ATOM 574 O O . TRP A 1 70 ? -7.496 1.463 16.660 1.00 80.12 70 TRP A O 1
ATOM 584 N N . LYS A 1 71 ? -9.103 2.992 16.410 1.00 82.69 71 LYS A N 1
ATOM 585 C CA . LYS A 1 71 ? -9.698 2.329 15.241 1.00 82.69 71 LYS A CA 1
ATOM 586 C C . LYS A 1 71 ? -8.834 2.574 14.006 1.00 82.69 71 LYS A C 1
ATOM 588 O O . LYS A 1 71 ? -8.550 3.733 13.711 1.00 82.69 71 LYS A O 1
ATOM 593 N N . ILE A 1 72 ? -8.549 1.537 13.220 1.00 82.56 72 ILE A N 1
ATOM 594 C CA . ILE A 1 72 ? -7.841 1.669 11.931 1.00 82.56 72 ILE A CA 1
ATOM 595 C C . ILE A 1 72 ? -8.468 2.723 11.023 1.00 82.56 72 ILE A C 1
ATOM 597 O O . ILE A 1 72 ? -7.761 3.497 10.389 1.00 82.56 72 ILE A O 1
ATOM 601 N N . SER A 1 73 ? -9.797 2.836 11.022 1.00 82.94 73 SER A N 1
ATOM 602 C CA . SER A 1 73 ? -10.520 3.844 10.238 1.00 82.94 73 SER A CA 1
ATOM 603 C C . SER A 1 73 ? -10.159 5.299 10.579 1.00 82.94 73 SER A C 1
ATOM 605 O O . SER A 1 73 ? -10.575 6.207 9.869 1.00 82.94 73 SER A O 1
ATOM 607 N N . ARG A 1 74 ? -9.467 5.543 11.700 1.00 85.88 74 ARG A N 1
ATOM 608 C CA . ARG A 1 74 ? -8.996 6.864 12.142 1.00 85.88 74 ARG A CA 1
ATOM 609 C C . ARG A 1 74 ? -7.488 7.047 11.958 1.00 85.88 74 ARG A C 1
ATOM 611 O O . ARG A 1 74 ? -6.982 8.102 12.329 1.00 85.88 74 ARG A O 1
ATOM 618 N N . MET A 1 75 ? -6.759 6.030 11.500 1.00 86.62 75 MET A N 1
ATOM 619 C CA . MET A 1 75 ? -5.332 6.163 11.211 1.00 86.62 75 MET A CA 1
ATOM 620 C C . MET A 1 75 ? -5.163 6.926 9.893 1.00 86.62 75 MET A C 1
ATOM 622 O O . MET A 1 75 ? -5.905 6.655 8.942 1.00 86.62 75 MET A O 1
ATOM 626 N N . PRO A 1 76 ? -4.217 7.877 9.801 1.00 88.50 76 PRO A N 1
ATOM 627 C CA . PRO A 1 76 ? -3.874 8.464 8.517 1.00 88.50 76 PRO A CA 1
ATOM 628 C C . PRO A 1 76 ? -3.434 7.372 7.536 1.00 88.50 76 PRO A C 1
ATOM 630 O O . PRO A 1 76 ? -2.812 6.383 7.919 1.00 88.50 76 PRO A O 1
ATOM 633 N N . ILE A 1 77 ? -3.756 7.556 6.254 1.00 87.62 77 ILE A N 1
ATOM 634 C CA . ILE A 1 77 ? -3.511 6.556 5.202 1.00 87.62 77 ILE A CA 1
ATOM 635 C C . ILE A 1 77 ? -2.030 6.158 5.148 1.00 87.62 77 ILE A C 1
ATOM 637 O O . ILE A 1 77 ? -1.706 4.986 4.981 1.00 87.62 77 ILE A O 1
ATOM 641 N N . VAL A 1 78 ? -1.128 7.130 5.309 1.00 87.75 78 VAL A N 1
ATOM 642 C CA . VAL A 1 78 ? 0.319 6.884 5.300 1.00 87.75 78 VAL A CA 1
ATOM 643 C C . VAL A 1 78 ? 0.739 6.052 6.509 1.00 87.75 78 VAL A C 1
ATOM 645 O O . VAL A 1 78 ? 1.429 5.056 6.325 1.00 87.75 78 VAL A O 1
ATOM 648 N N . ASP A 1 79 ? 0.286 6.408 7.714 1.00 85.81 79 ASP A N 1
ATOM 649 C CA . ASP A 1 79 ? 0.602 5.658 8.933 1.00 85.81 79 ASP A CA 1
ATOM 650 C C . ASP A 1 79 ? 0.095 4.217 8.857 1.00 85.81 79 ASP A C 1
ATOM 652 O O . ASP A 1 79 ? 0.846 3.297 9.164 1.00 85.81 79 ASP A O 1
ATOM 656 N N . ARG A 1 80 ? -1.132 3.995 8.363 1.00 87.62 80 ARG A N 1
ATOM 657 C CA . ARG A 1 80 ? -1.666 2.636 8.184 1.00 87.62 80 ARG A CA 1
ATOM 658 C C . ARG A 1 80 ? -0.819 1.806 7.218 1.00 87.62 80 ARG A C 1
ATOM 660 O O . ARG A 1 80 ? -0.579 0.641 7.491 1.00 87.62 80 ARG A O 1
ATOM 667 N N . ASN A 1 81 ? -0.377 2.386 6.103 1.00 87.06 81 ASN A N 1
ATOM 668 C CA . ASN A 1 81 ? 0.402 1.660 5.093 1.00 87.06 81 ASN A CA 1
ATOM 669 C C . ASN A 1 81 ? 1.885 1.454 5.472 1.00 87.06 81 ASN A C 1
ATOM 671 O O . ASN A 1 81 ? 2.603 0.783 4.731 1.00 87.06 81 ASN A O 1
ATOM 675 N N . ILE A 1 82 ? 2.367 2.050 6.571 1.00 88.06 82 ILE A N 1
ATOM 676 C CA . ILE A 1 82 ? 3.742 1.871 7.073 1.00 88.06 82 ILE A CA 1
ATOM 677 C C . ILE A 1 82 ? 3.860 0.698 8.062 1.00 88.06 82 ILE A C 1
ATOM 679 O O . ILE A 1 82 ? 4.961 0.156 8.197 1.00 88.06 82 ILE A O 1
ATOM 683 N N . ILE A 1 83 ? 2.771 0.351 8.757 1.00 84.38 83 ILE A N 1
ATOM 684 C CA . ILE A 1 83 ? 2.708 -0.710 9.781 1.00 84.38 83 ILE A CA 1
ATOM 685 C C . ILE A 1 83 ? 2.837 -2.091 9.131 1.00 84.38 83 ILE A C 1
ATOM 687 O O . ILE A 1 83 ? 3.634 -2.897 9.667 1.00 84.38 83 ILE A O 1
#

pLDDT: mean 89.16, std 7.51, range [43.88, 95.56]